Protein AF-A0AAV5TGB8-F1 (afdb_monomer_lite)

pLDDT: mean 90.48, std 10.04, range [51.09, 98.5]

Foldseek 3Di:
DPDPVADPCNCVQQVVHPPAAGPVLLVVLLVQLLVLLVVQDVVPVAPLLDDPVRDDAEFAPDNRGVSSSQSSQQNNHAADPVRHGDGHDYHHDD

Radius of gyration: 15.97 Å; chains: 1; bounding box: 37×25×48 Å

Structure (mmCIF, N/CA/C/O backbone):
data_AF-A0AAV5TGB8-F1
#
_entry.id   AF-A0AAV5TGB8-F1
#
loop_
_atom_site.group_PDB
_atom_site.id
_atom_site.type_symbol
_atom_site.label_atom_id
_atom_site.label_alt_id
_atom_site.label_comp_id
_atom_site.label_asym_id
_atom_site.label_entity_id
_atom_site.label_seq_id
_atom_site.pdbx_PDB_ins_code
_atom_site.Cartn_x
_atom_site.Cartn_y
_atom_site.Cartn_z
_atom_site.occupancy
_atom_site.B_iso_or_equiv
_atom_site.auth_seq_id
_atom_site.auth_comp_id
_atom_site.auth_asym_id
_atom_site.auth_atom_id
_atom_site.pdbx_PDB_model_num
ATOM 1 N N . ALA A 1 1 ? 14.375 -3.172 -20.467 1.00 54.41 1 ALA A N 1
ATOM 2 C CA . ALA A 1 1 ? 14.290 -1.877 -21.169 1.00 54.41 1 ALA A CA 1
ATOM 3 C C . ALA A 1 1 ? 15.339 -1.771 -22.278 1.00 54.41 1 ALA A C 1
ATOM 5 O O . ALA A 1 1 ? 16.310 -1.044 -22.143 1.00 54.41 1 ALA A O 1
ATOM 6 N N . THR A 1 2 ? 15.164 -2.518 -23.369 1.00 51.09 2 THR A N 1
ATOM 7 C CA . THR A 1 2 ? 16.122 -2.579 -24.497 1.00 51.09 2 THR A CA 1
ATOM 8 C C . THR A 1 2 ? 15.444 -2.317 -25.846 1.00 51.09 2 THR A C 1
ATOM 10 O O . THR A 1 2 ? 15.869 -2.818 -26.879 1.00 51.09 2 THR A O 1
ATOM 13 N N . SER A 1 3 ? 14.367 -1.527 -25.859 1.00 60.25 3 SER A N 1
ATOM 14 C CA . SER A 1 3 ? 13.815 -0.973 -27.101 1.00 60.25 3 SER A CA 1
ATOM 15 C C . SER A 1 3 ? 14.520 0.339 -27.440 1.00 60.25 3 SER A C 1
ATOM 17 O O . SER A 1 3 ? 14.825 1.101 -26.526 1.00 60.25 3 SER A O 1
ATOM 19 N N . GLY A 1 4 ? 14.692 0.655 -28.727 1.00 64.75 4 GLY A N 1
ATOM 20 C CA . GLY A 1 4 ? 15.414 1.846 -29.217 1.00 64.75 4 GLY A CA 1
ATOM 21 C C . GLY A 1 4 ? 14.874 3.227 -28.796 1.00 64.75 4 GLY A C 1
ATOM 22 O O . GLY A 1 4 ? 15.434 4.236 -29.201 1.00 64.75 4 GLY A O 1
ATOM 23 N N . TRP A 1 5 ? 13.820 3.277 -27.976 1.00 67.75 5 TRP A N 1
ATOM 24 C CA . TRP A 1 5 ? 13.249 4.484 -27.357 1.00 67.75 5 TRP A CA 1
ATOM 25 C C . TRP A 1 5 ? 13.654 4.674 -25.885 1.00 67.75 5 TRP A C 1
ATOM 27 O O . TRP A 1 5 ? 13.238 5.637 -25.247 1.00 67.75 5 TRP A O 1
ATOM 37 N N . ALA A 1 6 ? 14.411 3.735 -25.316 1.00 77.31 6 ALA A N 1
ATOM 38 C CA . ALA A 1 6 ? 14.850 3.785 -23.929 1.00 77.31 6 ALA A CA 1
ATOM 39 C C . ALA A 1 6 ? 16.072 4.706 -23.788 1.00 77.31 6 ALA A C 1
ATOM 41 O O . ALA A 1 6 ? 17.055 4.572 -24.515 1.00 77.31 6 ALA A O 1
ATOM 42 N N . THR A 1 7 ? 16.018 5.637 -22.837 1.00 83.06 7 THR A N 1
ATOM 43 C CA . THR A 1 7 ? 17.166 6.482 -22.483 1.00 83.06 7 THR A CA 1
ATOM 44 C C . THR A 1 7 ? 18.270 5.656 -21.806 1.00 83.06 7 THR A C 1
ATOM 46 O O . THR A 1 7 ? 17.975 4.598 -21.240 1.00 83.06 7 THR A O 1
ATOM 49 N N . PRO A 1 8 ? 19.529 6.136 -21.763 1.00 86.50 8 PRO A N 1
ATOM 50 C CA . PRO A 1 8 ? 20.611 5.458 -21.040 1.00 86.50 8 PRO A CA 1
ATOM 51 C C . PRO A 1 8 ? 20.329 5.197 -19.552 1.00 86.50 8 PRO A C 1
ATOM 53 O O . PRO A 1 8 ? 20.953 4.314 -18.973 1.00 86.50 8 PRO A O 1
ATOM 56 N N . GLN A 1 9 ? 19.403 5.951 -18.947 1.00 86.19 9 GLN A N 1
ATOM 57 C CA . GLN A 1 9 ? 18.957 5.824 -17.553 1.00 86.19 9 GLN A CA 1
ATOM 58 C C . GLN A 1 9 ? 17.835 4.785 -17.365 1.00 86.19 9 GLN A C 1
ATOM 60 O O . GLN A 1 9 ? 17.486 4.418 -16.242 1.00 86.19 9 GLN A O 1
ATOM 65 N N . SER A 1 10 ? 17.222 4.324 -18.457 1.00 85.75 10 SER A N 1
ATOM 66 C CA . SER A 1 10 ? 16.090 3.397 -18.403 1.00 85.75 10 SER A CA 1
ATOM 67 C C . SER A 1 10 ? 16.428 2.052 -17.748 1.00 85.75 10 SER A C 1
ATOM 69 O O . SER A 1 10 ? 15.580 1.556 -17.013 1.00 85.75 10 SER A O 1
ATOM 71 N N . PRO A 1 11 ? 17.615 1.440 -17.942 1.00 87.06 11 PRO A N 1
ATOM 72 C CA . PRO A 1 11 ? 17.980 0.210 -17.236 1.00 87.06 11 PRO A CA 1
ATOM 73 C C . PRO A 1 11 ? 18.072 0.368 -15.715 1.00 87.06 11 PRO A C 1
ATOM 75 O O . PRO A 1 11 ? 17.793 -0.585 -14.999 1.00 87.06 11 PRO A O 1
ATOM 78 N N . GLN A 1 12 ? 18.444 1.551 -15.227 1.00 88.00 12 GLN A N 1
ATOM 79 C CA . GLN A 1 12 ? 18.573 1.850 -13.802 1.00 88.00 12 GLN A CA 1
ATOM 80 C C . GLN A 1 12 ? 17.201 2.043 -13.157 1.00 88.00 12 GLN A C 1
ATOM 82 O O . GLN A 1 12 ? 16.995 1.597 -12.038 1.00 88.00 12 GLN A O 1
ATOM 87 N N . ILE A 1 13 ? 16.257 2.670 -13.864 1.00 85.44 13 ILE A N 1
ATOM 88 C CA . ILE A 1 13 ? 14.900 2.929 -13.354 1.00 85.44 13 ILE A CA 1
ATOM 89 C C . ILE A 1 13 ? 13.989 1.706 -13.547 1.00 85.44 13 ILE A C 1
ATOM 91 O O . ILE A 1 13 ? 13.245 1.316 -12.651 1.00 85.44 13 ILE A O 1
ATOM 95 N N . LEU A 1 14 ? 14.056 1.069 -14.717 1.00 88.69 14 LEU A N 1
ATOM 96 C CA . LEU A 1 14 ? 13.237 -0.083 -15.112 1.00 88.69 14 LEU A CA 1
ATOM 97 C C . LEU A 1 14 ? 14.003 -1.401 -14.940 1.00 88.69 14 LEU A C 1
ATOM 99 O O . LEU A 1 14 ? 13.828 -2.333 -15.731 1.00 88.69 14 LEU A O 1
ATOM 103 N N . PHE A 1 15 ? 14.864 -1.485 -13.922 1.00 90.69 15 PHE A N 1
ATOM 104 C CA . PHE A 1 15 ? 15.709 -2.655 -13.656 1.00 90.69 15 PHE A CA 1
ATOM 105 C C . PHE A 1 15 ? 14.898 -3.932 -13.392 1.00 90.69 15 PHE A C 1
ATOM 107 O O . PHE A 1 15 ? 15.389 -5.033 -13.624 1.00 90.69 15 PHE A O 1
ATOM 114 N N . ARG A 1 16 ? 13.636 -3.791 -12.963 1.00 91.81 16 ARG A N 1
ATOM 115 C CA . ARG A 1 16 ? 12.692 -4.908 -12.802 1.00 91.81 16 ARG A CA 1
ATOM 116 C C . ARG A 1 16 ? 12.121 -5.430 -14.122 1.00 91.81 16 ARG A C 1
ATOM 118 O O . ARG A 1 16 ? 11.608 -6.539 -14.157 1.00 91.81 16 ARG A O 1
ATOM 125 N N . GLY A 1 17 ? 12.231 -4.666 -15.206 1.00 90.44 17 GLY A N 1
ATOM 126 C CA . GLY A 1 17 ? 11.694 -5.017 -16.518 1.00 90.44 17 GLY A CA 1
ATOM 127 C C . GLY A 1 17 ? 10.603 -4.065 -17.006 1.00 90.44 17 GLY A C 1
ATOM 128 O O . GLY A 1 17 ? 10.085 -3.219 -16.278 1.00 90.44 17 GLY A O 1
ATOM 129 N N . ASN A 1 18 ? 10.265 -4.184 -18.290 1.00 86.62 18 ASN A N 1
ATOM 130 C CA . ASN A 1 18 ? 9.224 -3.358 -18.896 1.00 86.62 18 ASN A CA 1
ATOM 131 C C . ASN A 1 18 ? 7.851 -3.746 -18.331 1.00 86.62 18 ASN A C 1
ATOM 133 O O . ASN A 1 18 ? 7.485 -4.916 -18.346 1.00 86.62 18 ASN A O 1
ATOM 137 N N . GLY A 1 19 ? 7.071 -2.754 -17.898 1.00 89.06 19 GLY A N 1
ATOM 138 C CA . GLY A 1 19 ? 5.732 -2.980 -17.344 1.00 89.06 19 GLY A CA 1
ATOM 139 C C . GLY A 1 19 ? 5.715 -3.417 -15.877 1.00 89.06 19 GLY A C 1
ATOM 140 O O . GLY A 1 19 ? 4.625 -3.627 -15.337 1.00 89.06 19 GLY A O 1
ATOM 141 N N . GLU A 1 20 ? 6.881 -3.514 -15.238 1.00 95.31 20 GLU A N 1
ATOM 142 C CA . GLU A 1 20 ? 7.012 -3.694 -13.795 1.00 95.31 20 GLU A CA 1
ATOM 143 C C . GLU A 1 20 ? 6.964 -2.354 -13.058 1.00 95.31 20 GLU A C 1
ATOM 145 O O . GLU A 1 20 ? 7.218 -1.291 -13.631 1.00 95.31 20 GLU A O 1
ATOM 150 N N . LEU A 1 21 ? 6.603 -2.404 -11.776 1.00 96.06 21 LEU A N 1
ATOM 151 C CA . LEU A 1 21 ? 6.511 -1.208 -10.943 1.00 96.06 21 LEU A CA 1
ATOM 152 C C . LEU A 1 21 ? 7.913 -0.697 -10.569 1.00 96.06 21 LEU A C 1
ATOM 154 O O . LEU A 1 21 ? 8.772 -1.463 -10.127 1.00 96.06 21 LEU A O 1
ATOM 158 N N . THR A 1 22 ? 8.143 0.604 -10.734 1.00 95.38 22 THR A N 1
ATOM 159 C CA . THR A 1 22 ? 9.384 1.274 -10.313 1.00 95.38 22 THR A CA 1
ATOM 160 C C . THR A 1 22 ? 9.398 1.524 -8.805 1.00 95.38 22 THR A C 1
ATOM 162 O O . THR A 1 22 ? 8.353 1.449 -8.159 1.00 95.38 22 THR A O 1
ATOM 165 N N . ASP A 1 23 ? 10.564 1.857 -8.242 1.00 95.44 23 ASP A N 1
ATOM 166 C CA . ASP A 1 23 ? 10.658 2.286 -6.834 1.00 95.44 23 ASP A CA 1
ATOM 167 C C . ASP A 1 23 ? 9.811 3.537 -6.578 1.00 95.44 23 ASP A C 1
ATOM 169 O O . ASP A 1 23 ? 8.970 3.526 -5.684 1.00 95.44 23 ASP A O 1
ATOM 173 N N . ASP A 1 24 ? 9.887 4.534 -7.464 1.00 95.75 24 ASP A N 1
ATOM 174 C CA . ASP A 1 24 ? 9.008 5.710 -7.410 1.00 95.75 24 ASP A CA 1
ATOM 175 C C . ASP A 1 24 ? 7.519 5.322 -7.429 1.00 95.75 24 ASP A C 1
ATOM 177 O O . ASP A 1 24 ? 6.684 5.931 -6.763 1.00 95.75 24 ASP A O 1
ATOM 181 N N . GLY A 1 25 ? 7.152 4.286 -8.191 1.00 96.62 25 GLY A N 1
ATOM 182 C CA . GLY A 1 25 ? 5.789 3.759 -8.227 1.00 96.62 25 GLY A CA 1
ATOM 183 C C . GLY A 1 25 ? 5.354 3.134 -6.898 1.00 96.62 25 GLY A C 1
ATOM 184 O O . GLY A 1 25 ? 4.198 3.289 -6.497 1.00 96.62 25 GLY A O 1
ATOM 185 N N . ILE A 1 26 ? 6.269 2.456 -6.201 1.00 97.81 26 ILE A N 1
ATOM 186 C CA . ILE A 1 26 ? 6.042 1.917 -4.853 1.00 97.81 26 ILE A CA 1
ATOM 187 C C . ILE A 1 26 ? 5.853 3.066 -3.858 1.00 97.81 26 ILE A C 1
ATOM 189 O O . ILE A 1 26 ? 4.873 3.045 -3.107 1.00 97.81 26 ILE A O 1
ATOM 193 N N . ASP A 1 27 ? 6.731 4.069 -3.889 1.00 98.00 27 ASP A N 1
ATOM 194 C CA . ASP A 1 27 ? 6.699 5.226 -2.989 1.00 98.00 27 ASP A CA 1
ATOM 195 C C . ASP A 1 27 ? 5.433 6.064 -3.180 1.00 98.00 27 ASP A C 1
ATOM 197 O O . ASP A 1 27 ? 4.780 6.446 -2.207 1.00 98.00 27 ASP A O 1
ATOM 201 N N . ASN A 1 28 ? 5.015 6.274 -4.429 1.00 98.50 28 ASN A N 1
ATOM 202 C CA . ASN A 1 28 ? 3.773 6.973 -4.749 1.00 98.50 28 ASN A CA 1
ATOM 203 C C . ASN A 1 28 ? 2.539 6.230 -4.214 1.00 98.50 28 ASN A C 1
ATOM 205 O O . ASN A 1 28 ? 1.651 6.848 -3.621 1.00 98.50 28 ASN A O 1
ATOM 209 N N . ALA A 1 29 ? 2.480 4.903 -4.372 1.00 98.38 29 ALA A N 1
ATOM 210 C CA . ALA A 1 29 ? 1.392 4.101 -3.812 1.00 98.38 29 ALA A CA 1
ATOM 211 C C . ALA A 1 29 ? 1.381 4.148 -2.272 1.00 98.38 29 ALA A C 1
ATOM 213 O O . ALA A 1 29 ? 0.316 4.258 -1.660 1.00 98.38 29 ALA A O 1
ATOM 214 N N . PHE A 1 30 ? 2.558 4.133 -1.644 1.00 97.94 30 PHE A N 1
ATOM 215 C CA . PHE A 1 30 ? 2.701 4.250 -0.194 1.00 97.94 30 PHE A CA 1
ATOM 216 C C . PHE A 1 30 ? 2.239 5.622 0.318 1.00 97.94 30 PHE A C 1
ATOM 218 O O . PHE A 1 30 ? 1.482 5.708 1.287 1.00 97.94 30 PHE A O 1
ATOM 225 N N . ALA A 1 31 ? 2.657 6.705 -0.343 1.00 98.44 31 ALA A N 1
ATOM 226 C CA . ALA A 1 31 ? 2.240 8.066 -0.018 1.00 98.44 31 ALA A CA 1
ATOM 227 C C . ALA A 1 31 ? 0.716 8.215 -0.115 1.00 98.44 31 ALA A C 1
ATOM 229 O O . ALA A 1 31 ? 0.079 8.684 0.827 1.00 98.44 31 ALA A O 1
ATOM 230 N N . GLN A 1 32 ? 0.112 7.688 -1.183 1.00 98.50 32 GLN A N 1
ATOM 231 C CA . GLN A 1 32 ? -1.342 7.683 -1.332 1.00 98.50 32 GLN A CA 1
ATOM 232 C C . GLN A 1 32 ? -2.042 6.917 -0.195 1.00 98.50 32 GLN A C 1
ATOM 234 O O . GLN A 1 32 ? -3.071 7.366 0.314 1.00 98.50 32 GLN A O 1
ATOM 239 N N . GLY A 1 33 ? -1.479 5.789 0.250 1.00 97.62 33 GLY A N 1
ATOM 240 C CA . GLY A 1 33 ? -2.003 5.040 1.394 1.00 97.62 33 GLY A CA 1
ATOM 241 C C . GLY A 1 33 ? -1.960 5.831 2.706 1.00 97.62 33 GLY A C 1
ATOM 242 O O . GLY A 1 33 ? -2.901 5.749 3.498 1.00 97.62 33 GLY A O 1
ATOM 243 N N . LYS A 1 34 ? -0.929 6.661 2.923 1.00 97.31 34 LYS A N 1
ATOM 244 C CA . LYS A 1 34 ? -0.870 7.582 4.075 1.00 97.31 34 LYS A CA 1
ATOM 245 C C . LYS A 1 34 ? -1.968 8.636 4.002 1.00 97.31 34 LYS A C 1
ATOM 247 O O . LYS A 1 34 ? -2.658 8.854 4.992 1.00 97.31 34 LYS A O 1
ATOM 252 N N . ASP A 1 35 ? -2.196 9.226 2.835 1.00 98.31 35 ASP A N 1
ATOM 253 C CA . ASP A 1 35 ? -3.254 10.228 2.683 1.00 98.31 35 ASP A CA 1
ATOM 254 C C . ASP A 1 35 ? -4.645 9.634 2.943 1.00 98.31 35 ASP A C 1
ATOM 256 O O . ASP A 1 35 ? -5.535 10.305 3.468 1.00 98.31 35 ASP A O 1
ATOM 260 N N . PHE A 1 36 ? -4.862 8.373 2.564 1.00 98.00 36 PHE A N 1
ATOM 261 C CA . PHE A 1 36 ? -6.107 7.657 2.853 1.00 98.00 36 PHE A CA 1
ATOM 262 C C . PHE A 1 36 ? -6.226 7.294 4.332 1.00 98.00 36 PHE A C 1
ATOM 264 O O . PHE A 1 36 ? -7.320 7.343 4.891 1.00 98.00 36 PHE A O 1
ATOM 271 N N . LYS A 1 37 ? -5.112 6.979 4.992 1.00 96.31 37 LYS A N 1
ATOM 272 C CA . LYS A 1 37 ? -5.083 6.751 6.435 1.00 96.31 37 LYS A CA 1
ATOM 273 C C . LYS A 1 37 ? -5.541 7.980 7.203 1.00 96.31 37 LYS A C 1
ATOM 275 O O . LYS A 1 37 ? -6.395 7.849 8.075 1.00 96.31 37 LYS A O 1
ATOM 280 N N . GLU A 1 38 ? -5.020 9.154 6.857 1.00 97.12 38 GLU A N 1
ATOM 281 C CA . GLU A 1 38 ? -5.427 10.406 7.497 1.00 97.12 38 GLU A CA 1
ATOM 282 C C . GLU A 1 38 ? -6.917 10.688 7.281 1.00 97.12 38 GLU A C 1
ATOM 284 O O . GLU A 1 38 ? -7.626 11.038 8.221 1.00 97.12 38 GLU A O 1
ATOM 289 N N . ARG A 1 39 ? -7.418 10.454 6.063 1.00 97.50 39 ARG A N 1
ATOM 290 C CA . ARG A 1 39 ? -8.819 10.717 5.712 1.00 97.50 39 ARG A CA 1
ATOM 291 C C . ARG A 1 39 ? -9.817 9.736 6.329 1.00 97.50 39 ARG A C 1
ATOM 293 O O . ARG A 1 39 ? -10.898 10.159 6.735 1.00 97.50 39 ARG A O 1
ATOM 300 N N . TYR A 1 40 ? -9.483 8.449 6.386 1.00 97.25 40 TYR A N 1
ATOM 301 C CA . TYR A 1 40 ? -10.463 7.394 6.669 1.00 97.25 40 TYR A CA 1
ATOM 302 C C . TYR A 1 40 ? -10.158 6.568 7.918 1.00 97.25 40 TYR A C 1
ATOM 304 O O . TYR A 1 40 ? -11.078 6.166 8.622 1.00 97.25 40 TYR A O 1
ATOM 312 N N . VAL A 1 41 ? -8.887 6.310 8.225 1.00 94.88 41 VAL A N 1
ATOM 313 C CA . VAL A 1 41 ? -8.524 5.473 9.380 1.00 94.88 41 VAL A CA 1
ATOM 314 C C . VAL A 1 41 ? -8.418 6.313 10.650 1.00 94.88 41 VAL A C 1
ATOM 316 O O . VAL A 1 41 ? -8.960 5.950 11.691 1.00 94.88 41 VAL A O 1
ATOM 319 N N . ASN A 1 42 ? -7.737 7.458 10.582 1.00 94.75 42 ASN A N 1
ATOM 320 C CA . ASN A 1 42 ? -7.518 8.310 11.753 1.00 94.75 42 ASN A CA 1
ATOM 321 C C . ASN A 1 42 ? -8.790 9.051 12.192 1.00 94.75 42 ASN A C 1
ATOM 323 O O . ASN A 1 42 ? -8.915 9.390 13.366 1.00 94.75 42 ASN A O 1
ATOM 327 N N . THR A 1 43 ? -9.746 9.247 11.283 1.00 96.44 43 THR A N 1
ATOM 328 C CA . THR A 1 43 ? -11.080 9.790 11.585 1.00 96.44 43 THR A CA 1
ATOM 329 C C . THR A 1 43 ? -12.023 8.755 12.203 1.00 96.44 43 THR A C 1
ATOM 331 O O . THR A 1 43 ? -13.084 9.122 12.699 1.00 96.44 43 THR A O 1
ATOM 334 N N . GLY A 1 44 ? -11.649 7.469 12.190 1.00 94.06 44 GLY A N 1
ATOM 335 C CA . GLY A 1 44 ? -12.483 6.369 12.674 1.00 94.06 44 GLY A CA 1
ATOM 336 C C . GLY A 1 44 ? -13.562 5.906 11.691 1.00 94.06 44 GLY A C 1
ATOM 337 O O . GLY A 1 44 ? -14.413 5.116 12.085 1.00 94.06 44 GLY A O 1
ATOM 338 N N . PHE A 1 45 ? -13.541 6.367 10.434 1.00 96.75 45 PHE A N 1
ATOM 339 C CA . PHE A 1 45 ? -14.458 5.885 9.391 1.00 96.75 45 PHE A CA 1
ATOM 340 C C . PHE A 1 45 ? -14.189 4.417 9.011 1.00 96.75 45 PHE A C 1
ATOM 342 O O . PHE A 1 45 ? -15.126 3.683 8.714 1.00 96.75 45 PHE A O 1
ATOM 349 N N . ILE A 1 46 ? -12.922 3.990 9.046 1.00 94.81 46 ILE A N 1
ATOM 350 C CA . ILE A 1 46 ? -12.476 2.599 8.878 1.00 94.81 46 ILE A CA 1
ATOM 351 C C . ILE A 1 46 ? -11.628 2.208 10.091 1.00 94.81 46 ILE A C 1
ATOM 353 O O . ILE A 1 46 ? -10.762 2.973 10.527 1.00 94.81 46 ILE A O 1
ATOM 357 N N . ASP A 1 47 ? -11.807 0.995 10.611 1.00 92.44 47 ASP A N 1
ATOM 358 C CA . ASP A 1 47 ? -11.015 0.499 11.729 1.00 92.44 47 ASP A CA 1
ATOM 359 C C . ASP A 1 47 ? -9.546 0.262 11.330 1.00 92.44 47 ASP A C 1
ATOM 361 O O . ASP A 1 47 ? -9.199 -0.448 10.379 1.00 92.44 47 ASP A O 1
ATOM 365 N N . LYS A 1 48 ? -8.638 0.819 12.136 1.00 91.12 48 LYS A N 1
ATOM 366 C CA . LYS A 1 48 ? -7.180 0.726 11.961 1.00 91.12 48 LYS A CA 1
ATOM 367 C C . LYS A 1 48 ? -6.617 -0.699 11.933 1.00 91.12 48 LYS A C 1
ATOM 369 O O . LYS A 1 48 ? -5.465 -0.868 11.528 1.00 91.12 48 LYS A O 1
ATOM 374 N N . ARG A 1 49 ? -7.371 -1.692 12.414 1.00 89.50 49 ARG A N 1
ATOM 375 C CA . ARG A 1 49 ? -6.978 -3.108 12.486 1.00 89.50 49 ARG A CA 1
ATOM 376 C C . ARG A 1 49 ? -7.215 -3.874 11.186 1.00 89.50 49 ARG A C 1
ATOM 378 O O . ARG A 1 49 ? -6.788 -5.021 11.134 1.00 89.50 49 ARG A O 1
ATOM 385 N N . PHE A 1 50 ? -7.843 -3.249 10.184 1.00 92.31 50 PHE A N 1
ATOM 386 C CA . PHE A 1 50 ? -8.404 -3.898 8.996 1.00 92.31 50 PHE A CA 1
ATOM 387 C C . PHE A 1 50 ? -9.493 -4.917 9.363 1.00 92.31 50 PHE A C 1
ATOM 389 O O . PHE A 1 50 ? -9.216 -6.015 9.846 1.00 92.31 50 PHE A O 1
ATOM 396 N N . LEU A 1 51 ? -10.750 -4.559 9.103 1.00 92.69 51 LEU A N 1
ATOM 397 C CA . LEU A 1 51 ? -11.888 -5.458 9.262 1.00 92.69 51 LEU A CA 1
ATOM 398 C C . LEU A 1 51 ? -12.405 -5.867 7.872 1.00 92.69 51 LEU A C 1
ATOM 400 O O . LEU A 1 51 ? -12.813 -4.991 7.106 1.00 92.69 51 LEU A O 1
ATOM 404 N N . PRO A 1 52 ? -12.441 -7.173 7.530 1.00 92.00 52 PRO A N 1
ATOM 405 C CA . PRO A 1 52 ? -12.945 -7.639 6.231 1.00 92.00 52 PRO A CA 1
ATOM 406 C C . PRO A 1 52 ? -14.406 -7.268 5.938 1.00 92.00 52 PRO A C 1
ATOM 408 O O . PRO A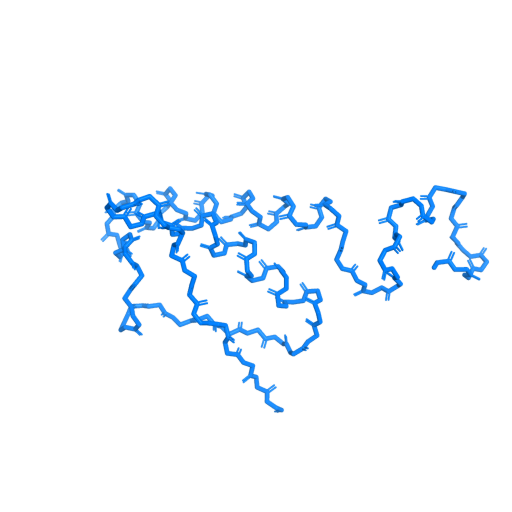 1 52 ? -14.835 -7.319 4.790 1.00 92.00 52 PRO A O 1
ATOM 411 N N . THR A 1 53 ? -15.178 -6.908 6.967 1.00 95.75 53 THR A N 1
ATOM 412 C CA . THR A 1 53 ? -16.553 -6.404 6.847 1.00 95.75 53 THR A CA 1
ATOM 413 C C . THR A 1 53 ? -16.628 -4.936 6.424 1.00 95.75 53 THR A C 1
ATOM 415 O O . THR A 1 53 ? -17.693 -4.488 6.018 1.00 95.75 53 THR A O 1
ATOM 418 N N . GLU A 1 54 ? -15.528 -4.185 6.529 1.00 95.12 54 GLU A N 1
ATOM 419 C CA . GLU A 1 54 ? -15.460 -2.753 6.202 1.00 95.12 54 GLU A CA 1
ATOM 420 C C . GLU A 1 54 ? -14.691 -2.491 4.905 1.00 95.12 54 GLU A C 1
ATOM 422 O O . GLU A 1 54 ? -15.057 -1.607 4.131 1.00 95.12 54 GLU A O 1
ATOM 427 N N . VAL A 1 55 ? -13.616 -3.248 4.657 1.00 95.38 55 VAL A N 1
ATOM 428 C CA . VAL A 1 55 ? -12.718 -3.021 3.518 1.00 95.38 55 VAL A CA 1
ATOM 429 C C . VAL A 1 55 ? -12.413 -4.321 2.790 1.00 95.38 55 VAL A C 1
ATOM 431 O O . VAL A 1 55 ? -11.991 -5.310 3.386 1.00 95.38 55 VAL A O 1
ATOM 434 N N . PHE A 1 56 ? -12.536 -4.275 1.465 1.00 95.12 56 PHE A N 1
ATOM 435 C CA . PHE A 1 56 ? -12.135 -5.341 0.556 1.00 95.12 56 PHE A CA 1
ATOM 436 C C . PHE A 1 56 ? -11.136 -4.798 -0.469 1.00 95.12 56 PHE A C 1
ATOM 438 O O . PHE A 1 56 ? -11.415 -3.806 -1.143 1.00 95.12 56 PHE A O 1
ATOM 445 N N . VAL A 1 57 ? -9.973 -5.441 -0.598 1.00 96.38 57 VAL A N 1
ATOM 446 C CA . VAL A 1 57 ? -8.907 -5.006 -1.513 1.00 96.38 57 VAL A CA 1
ATOM 447 C C . VAL A 1 57 ? -8.854 -5.947 -2.708 1.00 96.38 57 VAL A C 1
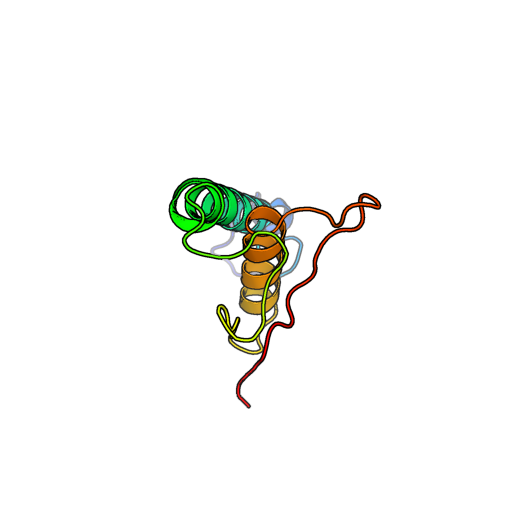ATOM 449 O O . VAL A 1 57 ? -8.578 -7.137 -2.564 1.00 96.38 57 VAL A O 1
ATOM 452 N N . ARG A 1 58 ? -9.101 -5.412 -3.906 1.00 96.06 58 ARG A N 1
ATOM 453 C CA . ARG A 1 58 ? -9.048 -6.162 -5.164 1.00 96.06 58 ARG A CA 1
ATOM 454 C C . ARG A 1 58 ? -8.100 -5.495 -6.145 1.00 96.06 58 ARG A C 1
ATOM 456 O O . ARG A 1 58 ? -8.097 -4.273 -6.254 1.00 96.06 58 ARG A O 1
ATOM 463 N N . SER A 1 59 ? -7.342 -6.296 -6.881 1.00 96.50 59 SER A N 1
ATOM 464 C CA . SER A 1 59 ? -6.411 -5.816 -7.900 1.00 96.50 59 SER A CA 1
ATOM 465 C C . SER A 1 59 ? -6.412 -6.723 -9.132 1.00 96.50 59 SER A C 1
ATOM 467 O O . SER A 1 59 ? -6.893 -7.857 -9.084 1.00 96.50 59 SER A O 1
ATOM 469 N N . SER A 1 60 ? -5.873 -6.230 -10.245 1.00 96.19 60 SER A N 1
ATOM 470 C CA . SER A 1 60 ? -5.526 -7.081 -11.389 1.00 96.19 60 SER A CA 1
ATOM 471 C C . SER A 1 60 ? -4.373 -8.017 -11.013 1.00 96.19 60 SER A C 1
ATOM 473 O O . SER A 1 60 ? -3.507 -7.643 -10.224 1.00 96.19 60 SER A O 1
ATOM 475 N N . SER A 1 61 ? -4.311 -9.204 -11.621 1.00 95.75 61 SER A N 1
ATOM 476 C CA . SER A 1 61 ? -3.306 -10.244 -11.330 1.00 95.75 61 SER A CA 1
ATOM 477 C C . SER A 1 61 ? -1.887 -9.947 -11.839 1.00 95.75 61 SER A C 1
ATOM 479 O O . SER A 1 61 ? -0.994 -10.777 -11.705 1.00 95.75 61 SER A O 1
ATOM 481 N N . VAL A 1 62 ? -1.645 -8.764 -12.410 1.00 95.50 62 VAL A N 1
ATOM 482 C CA . VAL A 1 62 ? -0.314 -8.365 -12.884 1.00 95.50 62 VAL A CA 1
ATOM 483 C C . VAL A 1 62 ? 0.532 -7.793 -11.743 1.00 95.50 62 VAL A C 1
ATOM 485 O O . VAL A 1 62 ? 0.033 -7.017 -10.924 1.00 95.50 62 VAL A O 1
ATOM 488 N N . ASN A 1 63 ? 1.829 -8.118 -11.736 1.00 96.19 63 ASN A N 1
ATOM 489 C CA . ASN A 1 63 ? 2.786 -7.775 -10.675 1.00 96.19 63 ASN A CA 1
ATOM 490 C C . ASN A 1 63 ? 2.685 -6.321 -10.206 1.00 96.19 63 ASN A C 1
ATOM 492 O O . ASN A 1 63 ? 2.464 -6.070 -9.023 1.00 96.19 63 ASN A O 1
ATOM 496 N N . ARG A 1 64 ? 2.746 -5.355 -11.134 1.00 96.62 64 ARG A N 1
ATOM 497 C CA . ARG A 1 64 ? 2.662 -3.927 -10.789 1.00 96.62 64 ARG A CA 1
ATOM 498 C C . ARG A 1 64 ? 1.400 -3.557 -10.005 1.00 96.62 64 ARG A C 1
ATOM 500 O O . ARG A 1 64 ? 1.474 -2.741 -9.097 1.00 96.62 64 ARG A O 1
ATOM 507 N N . CYS A 1 65 ? 0.259 -4.174 -10.310 1.00 97.19 65 CYS A N 1
ATOM 508 C CA . CYS A 1 65 ? -1.011 -3.888 -9.647 1.00 97.19 65 CYS A CA 1
ATOM 509 C C . CYS A 1 65 ? -1.070 -4.526 -8.252 1.00 97.19 65 CYS A C 1
ATOM 511 O O . CYS A 1 65 ? -1.589 -3.910 -7.318 1.00 97.19 65 CYS A O 1
ATOM 513 N N . LEU A 1 66 ? -0.516 -5.730 -8.088 1.00 97.31 66 LEU A N 1
ATOM 514 C CA . LEU A 1 66 ? -0.378 -6.382 -6.783 1.00 97.31 66 LEU A CA 1
ATOM 515 C C . LEU A 1 66 ? 0.591 -5.613 -5.876 1.00 97.31 66 LEU A C 1
ATOM 517 O O . LEU A 1 66 ? 0.270 -5.343 -4.721 1.00 97.31 66 LEU A O 1
ATOM 521 N N .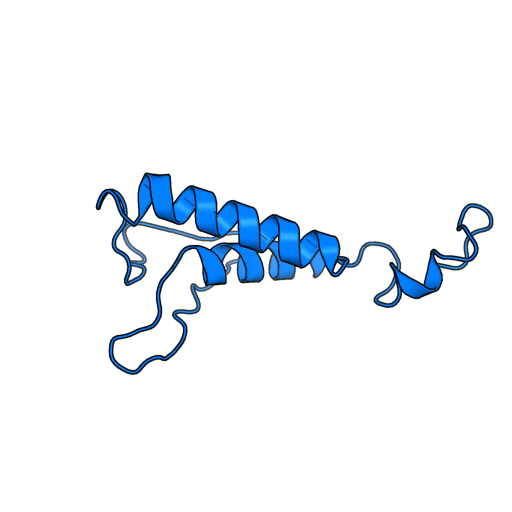 MET A 1 67 ? 1.735 -5.186 -6.415 1.00 97.44 67 MET A N 1
ATOM 522 C CA . MET A 1 67 ? 2.734 -4.399 -5.690 1.00 97.44 67 MET A CA 1
ATOM 523 C C . MET A 1 67 ? 2.194 -3.031 -5.266 1.00 97.44 67 MET A C 1
ATOM 525 O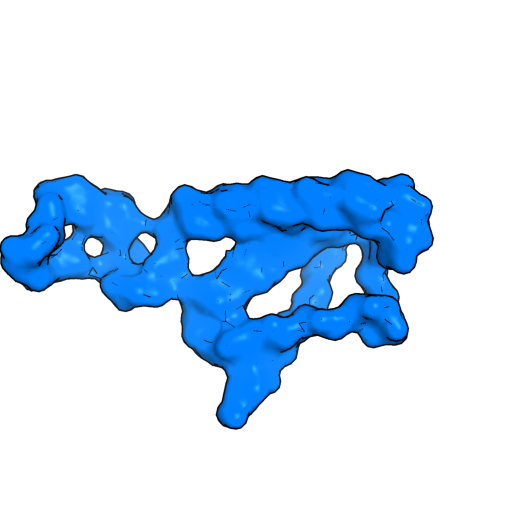 O . MET A 1 67 ? 2.380 -2.638 -4.116 1.00 97.44 67 MET A O 1
ATOM 529 N N . SER A 1 68 ? 1.483 -2.320 -6.150 1.00 98.25 68 SER A N 1
ATOM 530 C CA . SER A 1 68 ? 0.844 -1.049 -5.791 1.00 98.25 68 SER A CA 1
ATOM 531 C C . SER A 1 68 ? -0.193 -1.231 -4.683 1.00 98.25 68 SER A C 1
ATOM 533 O O . SER A 1 68 ? -0.176 -0.477 -3.713 1.00 98.25 68 SER A O 1
ATOM 535 N N . ALA A 1 69 ? -1.060 -2.247 -4.781 1.00 97.56 69 ALA A N 1
ATOM 536 C CA . ALA A 1 69 ? -2.057 -2.531 -3.748 1.00 97.56 69 ALA A CA 1
ATOM 537 C C . ALA A 1 69 ? -1.403 -2.894 -2.402 1.00 97.56 69 ALA A C 1
ATOM 539 O O . ALA A 1 69 ? -1.836 -2.409 -1.355 1.00 97.56 69 ALA A O 1
ATOM 540 N N . ALA A 1 70 ? -0.328 -3.688 -2.419 1.00 96.50 70 ALA A N 1
ATOM 541 C CA . ALA A 1 70 ? 0.438 -4.030 -1.223 1.00 96.50 70 ALA A CA 1
ATOM 542 C C . ALA A 1 70 ? 1.095 -2.794 -0.587 1.00 96.50 70 ALA A C 1
ATOM 544 O O . ALA A 1 70 ? 0.963 -2.579 0.616 1.00 96.50 70 ALA A O 1
ATOM 545 N N . SER A 1 71 ? 1.746 -1.945 -1.388 1.00 96.94 71 SER A N 1
ATOM 546 C CA . SER A 1 71 ? 2.378 -0.712 -0.901 1.00 96.94 71 SER A CA 1
ATOM 547 C C . SER A 1 71 ? 1.355 0.250 -0.282 1.00 96.94 71 SER A C 1
ATOM 549 O O . SER A 1 71 ? 1.515 0.701 0.855 1.00 96.94 71 SER A O 1
ATOM 551 N N . PHE A 1 72 ? 0.246 0.488 -0.987 1.00 97.69 72 PHE A N 1
ATOM 552 C CA . PHE A 1 72 ? -0.853 1.329 -0.517 1.00 97.69 72 PHE A CA 1
ATOM 553 C C . PHE A 1 72 ? -1.444 0.824 0.808 1.00 97.69 72 PHE A C 1
ATOM 555 O O . PHE A 1 72 ? -1.580 1.584 1.768 1.00 97.69 72 PHE A O 1
ATOM 562 N N . THR A 1 73 ? -1.766 -0.469 0.895 1.00 96.06 73 THR A N 1
ATOM 563 C CA . THR A 1 73 ? -2.389 -1.049 2.096 1.00 96.06 73 THR A CA 1
ATOM 564 C C . THR A 1 73 ? -1.450 -1.101 3.298 1.00 96.06 73 THR A C 1
ATOM 566 O O . THR A 1 73 ? -1.909 -0.901 4.423 1.00 96.06 73 THR A O 1
ATOM 569 N N . ASN A 1 74 ? -0.147 -1.287 3.071 1.00 94.12 74 ASN A N 1
ATOM 570 C CA . ASN A 1 74 ? 0.872 -1.235 4.119 1.00 94.12 74 ASN A CA 1
ATOM 571 C C . ASN A 1 74 ? 0.980 0.163 4.758 1.00 94.12 74 ASN A C 1
ATOM 573 O O . ASN A 1 74 ? 1.192 0.290 5.962 1.00 94.12 74 ASN A O 1
ATOM 577 N N . ALA A 1 75 ? 0.793 1.233 3.978 1.00 94.69 75 ALA A N 1
ATOM 578 C CA . ALA A 1 75 ? 0.694 2.583 4.534 1.00 94.69 75 ALA A CA 1
ATOM 579 C C . ALA A 1 75 ? -0.645 2.829 5.248 1.00 94.69 75 ALA A C 1
ATOM 581 O O . ALA A 1 75 ? -0.676 3.450 6.322 1.00 94.69 75 ALA A O 1
ATOM 582 N N . LEU A 1 76 ? -1.739 2.350 4.648 1.00 95.31 76 LEU A N 1
ATOM 583 C CA . LEU A 1 76 ? -3.100 2.586 5.117 1.00 95.31 76 LEU A CA 1
ATOM 584 C C . LEU A 1 76 ? -3.330 1.998 6.514 1.00 95.31 76 LEU A C 1
ATOM 586 O O . LEU A 1 76 ? -3.707 2.717 7.444 1.00 95.31 76 LEU A O 1
ATOM 590 N N . PHE A 1 77 ? -3.049 0.710 6.696 1.00 93.19 77 PHE A N 1
ATOM 591 C CA . PHE A 1 77 ? -3.291 0.02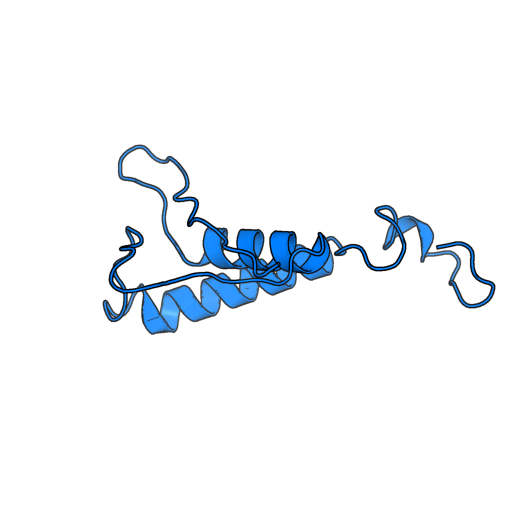8 7.964 1.00 93.19 77 PHE A CA 1
ATOM 592 C C . PHE A 1 77 ? -2.086 0.136 8.904 1.00 93.19 77 PHE A C 1
ATOM 594 O O . PHE A 1 77 ? -0.947 0.352 8.494 1.00 93.19 77 PHE A O 1
ATOM 601 N N . LYS A 1 78 ? -2.340 0.126 10.218 1.00 79.25 78 LYS A N 1
ATOM 602 C CA . LYS A 1 78 ? -1.272 0.212 11.229 1.00 79.25 78 LYS A CA 1
ATOM 603 C C . LYS A 1 78 ? -0.747 -1.177 11.573 1.00 79.25 78 LYS A C 1
ATOM 605 O O . LYS A 1 78 ? -1.318 -2.196 11.205 1.00 79.25 78 LYS A O 1
ATOM 610 N N . LYS A 1 79 ? 0.346 -1.195 12.331 1.00 76.31 79 LYS A N 1
ATOM 611 C CA . LYS A 1 79 ? 0.836 -2.404 12.972 1.00 76.31 79 LYS A CA 1
ATOM 612 C C . LYS A 1 79 ? -0.133 -2.868 14.064 1.00 76.31 79 LYS A C 1
ATOM 614 O O . LYS A 1 79 ? -0.809 -2.060 14.706 1.00 76.31 79 LYS A O 1
ATOM 619 N N . THR A 1 80 ? -0.178 -4.173 14.281 1.00 76.94 80 THR A N 1
ATOM 620 C CA . THR A 1 80 ? -0.842 -4.800 15.427 1.00 76.94 80 THR A CA 1
ATOM 621 C C . THR A 1 80 ? -0.231 -4.301 16.749 1.00 76.94 80 THR A C 1
ATOM 623 O O . THR A 1 80 ? 0.869 -3.742 16.741 1.00 76.94 80 THR A O 1
ATOM 626 N N . PRO A 1 81 ? -0.869 -4.544 17.911 1.00 75.94 81 PRO A N 1
ATOM 627 C CA . PRO A 1 81 ? -0.293 -4.190 19.215 1.00 75.94 81 PRO A CA 1
ATOM 628 C C . PRO A 1 81 ? 1.108 -4.769 19.484 1.00 75.94 81 PRO A C 1
ATOM 630 O O . PRO A 1 81 ? 1.810 -4.270 20.354 1.00 75.94 81 PRO A O 1
ATOM 633 N N . LYS A 1 82 ? 1.517 -5.810 18.744 1.00 82.25 82 LYS A N 1
ATOM 634 C CA . LYS A 1 82 ? 2.837 -6.455 18.829 1.00 82.25 82 LYS A CA 1
ATOM 635 C C . LYS A 1 82 ? 3.825 -5.967 17.758 1.00 82.25 82 LYS A C 1
ATOM 637 O O . LYS A 1 82 ? 4.786 -6.659 17.455 1.00 82.25 82 LYS A O 1
ATOM 642 N N . ASP A 1 83 ? 3.564 -4.814 17.146 1.00 78.38 83 ASP A N 1
ATOM 643 C CA . ASP A 1 83 ? 4.407 -4.201 16.107 1.00 78.38 83 ASP A CA 1
ATOM 644 C C . ASP A 1 83 ? 4.519 -5.013 14.790 1.00 78.38 83 ASP A C 1
ATOM 646 O O . ASP A 1 83 ? 5.337 -4.710 13.924 1.00 78.38 83 ASP A O 1
ATOM 650 N N . HIS A 1 84 ? 3.652 -6.008 14.566 1.00 81.00 84 HIS A N 1
ATOM 651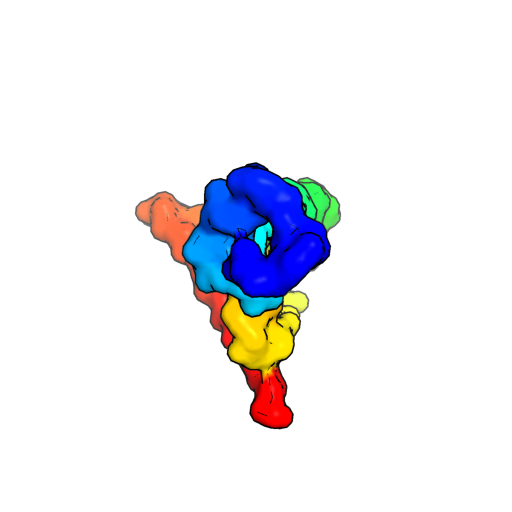 C CA . HIS A 1 84 ? 3.563 -6.693 13.266 1.00 81.00 84 HIS A CA 1
ATOM 652 C C . HIS A 1 84 ? 2.751 -5.879 12.260 1.00 81.00 84 HIS A C 1
ATOM 654 O O . HIS A 1 84 ? 1.694 -5.365 12.622 1.00 81.00 84 HIS A O 1
ATOM 660 N N . ALA A 1 85 ? 3.188 -5.810 11.001 1.00 81.94 85 ALA A N 1
ATOM 661 C CA . ALA A 1 85 ? 2.400 -5.206 9.930 1.00 81.94 85 ALA A CA 1
ATOM 662 C C . ALA A 1 85 ? 1.074 -5.960 9.735 1.00 81.94 85 ALA A C 1
ATOM 664 O O . ALA A 1 85 ? 1.044 -7.191 9.721 1.00 81.94 85 ALA A O 1
ATOM 665 N N . VAL A 1 86 ? -0.023 -5.219 9.581 1.00 87.56 86 VAL A N 1
ATOM 666 C CA . VAL A 1 86 ? -1.275 -5.786 9.078 1.00 87.56 86 VAL A CA 1
ATOM 667 C C . VAL A 1 86 ? -1.135 -5.897 7.566 1.00 87.56 86 VAL A C 1
ATOM 669 O O . VAL A 1 86 ? -0.847 -4.903 6.905 1.00 87.56 86 VAL A O 1
ATOM 672 N N . VAL A 1 87 ? -1.318 -7.103 7.030 1.00 89.88 87 VAL A N 1
ATOM 673 C CA . VAL A 1 87 ? -1.235 -7.378 5.591 1.00 89.88 87 VAL A CA 1
ATOM 674 C C . VAL A 1 87 ? -2.628 -7.769 5.104 1.00 89.88 87 VAL A C 1
ATOM 676 O O . VAL A 1 87 ? -3.020 -8.927 5.265 1.00 89.88 87 VAL A O 1
ATOM 679 N N . PRO A 1 88 ? -3.418 -6.822 4.565 1.00 93.06 88 PRO A N 1
ATOM 680 C CA . PRO A 1 88 ? -4.723 -7.147 4.011 1.00 93.06 88 PRO A CA 1
ATOM 681 C C . PRO A 1 88 ? -4.601 -8.143 2.851 1.00 93.06 88 PRO A C 1
ATOM 683 O O . PRO A 1 88 ? -3.693 -8.005 2.027 1.00 93.06 88 PRO A O 1
ATOM 686 N N . PRO A 1 89 ? -5.515 -9.121 2.737 1.00 94.81 89 PRO A N 1
ATOM 687 C CA . PRO A 1 89 ? -5.578 -9.977 1.565 1.00 94.81 89 PRO A CA 1
ATOM 688 C C . PRO A 1 89 ? -5.914 -9.140 0.325 1.00 94.81 89 PRO A C 1
ATOM 690 O O . PRO A 1 89 ? -6.864 -8.354 0.333 1.00 94.81 89 PRO A O 1
ATOM 693 N N . ILE A 1 90 ? -5.137 -9.330 -0.742 1.00 96.50 90 ILE A N 1
ATOM 694 C CA . ILE A 1 90 ? -5.370 -8.716 -2.051 1.00 96.50 90 ILE A CA 1
ATOM 695 C C . ILE A 1 90 ? -5.951 -9.791 -2.957 1.00 96.50 90 ILE A C 1
ATOM 697 O O . ILE A 1 90 ? -5.263 -10.739 -3.331 1.00 96.50 90 ILE A O 1
ATOM 701 N N . TYR A 1 91 ? -7.222 -9.643 -3.308 1.00 95.62 91 TYR A N 1
ATOM 702 C CA . TYR A 1 91 ? -7.907 -10.593 -4.172 1.00 95.62 91 TYR A CA 1
ATOM 703 C C . TYR A 1 91 ? -7.711 -10.226 -5.640 1.00 95.62 91 TYR A C 1
ATOM 705 O O . TYR A 1 91 ? -7.774 -9.054 -6.021 1.00 95.62 91 TYR A O 1
ATOM 713 N N . THR A 1 92 ? -7.543 -11.235 -6.484 1.00 95.38 92 THR A N 1
ATOM 714 C CA . THR A 1 92 ? -7.524 -11.083 -7.939 1.00 95.38 92 THR A CA 1
ATOM 715 C C . THR A 1 92 ? -8.840 -11.571 -8.532 1.00 95.38 92 THR A C 1
ATOM 717 O O . THR A 1 92 ? -9.573 -12.351 -7.925 1.00 95.38 92 THR A O 1
ATOM 720 N N . LYS A 1 93 ? -9.208 -11.049 -9.703 1.00 76.69 93 LYS A N 1
ATOM 721 C CA . LYS A 1 93 ? -10.174 -11.725 -10.574 1.00 76.69 93 LYS A CA 1
ATOM 722 C C . LYS A 1 93 ? -9.369 -12.488 -11.619 1.00 76.69 93 LYS A C 1
ATOM 724 O O . LYS A 1 93 ? -8.449 -11.887 -12.172 1.00 76.69 93 LYS A O 1
ATOM 729 N N . ASP A 1 94 ? -9.730 -13.743 -11.846 1.00 62.19 94 ASP A N 1
ATOM 730 C CA . ASP A 1 94 ? -9.283 -14.504 -13.014 1.00 62.19 94 ASP A CA 1
ATOM 731 C C . ASP A 1 94 ? -9.871 -13.926 -14.311 1.00 62.19 94 ASP A C 1
ATOM 733 O O . ASP A 1 94 ? -11.054 -13.490 -14.294 1.00 62.19 94 ASP A O 1
#

Secondary structure (DSSP, 8-state):
--STT--TTHHHHSTT-TTSPPHHHHHHHHHHHHHHIIIIITTTSS-TT--TTT--EEE-SSHHHHHHHHHHHHHHSPBPTTSPBP---EEE--

Organism: NCBI:txid358040

Sequence (94 aa):
ATSGWATPQSPQILFRGNGELTDDGIDNAFAQGKDFKERYVNTGFIDKRFLPTEVFVRSSSVNRCLMSAASFTNALFKKTPKDHAVVPPIYTKD

InterPro domains:
  IPR000560 Histidine phosphatase superfamily, clade-2 [PF00328] (19-80)
  IPR000560 Histidine phosphatase superfamily, clade-2 [cd07061] (12-92)
  IPR029033 Histidine phosphatase superfamily [G3DSA:3.40.50.1240] (4-94)
  IPR029033 Histidine phosphatase superfamily [SSF53254] (17-86)
  IPR050645 Histidine Acid Phosphatase [PTHR11567] (7-88)